Protein AF-A0A935KHN9-F1 (afdb_monomer)

pLDDT: mean 84.61, std 13.89, range [34.81, 96.19]

Solvent-accessible surface area (backbone atoms only — not comparable to full-atom values): 7591 Å² total; per-residue (Å²): 138,83,82,85,83,67,82,27,75,68,56,70,56,74,90,73,91,75,85,82,52,52,74,77,80,38,44,68,63,43,50,48,47,40,65,65,35,74,50,66,72,57,41,54,51,51,52,51,53,53,48,48,36,61,74,69,72,51,87,77,91,70,85,86,83,81,91,72,64,90,87,53,45,70,68,53,47,45,64,73,45,48,23,63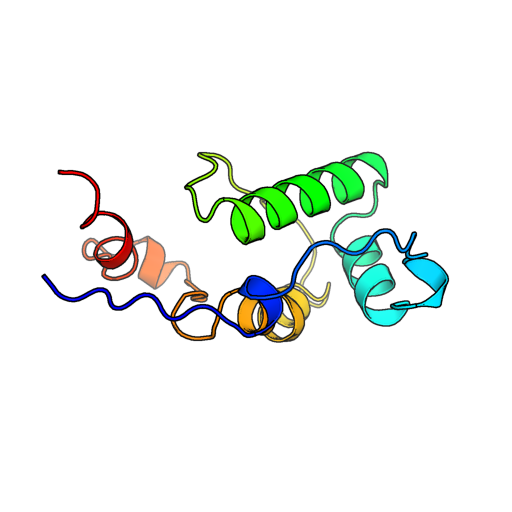,51,54,24,70,90,74,50,79,91,79,52,71,71,57,70,70,37,96,68,56,80,81,57,65,76,72,58,81,80,78,125

Mean predicted aligned error: 6.85 Å

Radius of gyration: 15.95 Å; Cα contacts (8 Å, |Δi|>4): 62; chains: 1; bounding box: 46×27×42 Å

Structure (mmCIF, N/CA/C/O backbone):
data_AF-A0A935KHN9-F1
#
_entry.id   AF-A0A935KHN9-F1
#
loop_
_atom_site.group_PDB
_atom_site.id
_atom_site.type_symbol
_atom_site.label_atom_id
_atom_site.label_alt_id
_atom_site.label_comp_id
_atom_site.label_asym_id
_atom_site.label_entity_id
_atom_site.label_seq_id
_atom_site.pdbx_PDB_ins_code
_atom_site.Cartn_x
_atom_site.Cartn_y
_atom_site.Cartn_z
_atom_site.occupancy
_atom_site.B_iso_or_equiv
_atom_site.auth_seq_id
_atom_site.auth_comp_id
_atom_site.auth_asym_id
_atom_site.auth_atom_id
_atom_site.pdbx_PDB_model_num
ATOM 1 N N . MET A 1 1 ? -13.872 4.580 25.939 1.00 50.97 1 MET A N 1
ATOM 2 C CA . MET A 1 1 ? -13.835 4.460 24.466 1.00 50.97 1 MET A CA 1
ATOM 3 C C . MET A 1 1 ? -12.681 3.533 24.121 1.00 50.97 1 MET A C 1
ATOM 5 O O . MET A 1 1 ? -11.581 3.790 24.593 1.00 50.97 1 MET A O 1
ATOM 9 N N . PHE A 1 2 ? -12.929 2.419 23.429 1.00 69.62 2 PHE A N 1
ATOM 10 C CA . PHE A 1 2 ? -11.888 1.435 23.104 1.00 69.62 2 PHE A CA 1
ATOM 11 C C . PHE A 1 2 ? -11.458 1.607 21.649 1.00 69.62 2 PHE A C 1
ATOM 13 O O . PHE A 1 2 ? -12.301 1.639 20.757 1.00 69.62 2 PHE A O 1
ATOM 20 N N . ASN A 1 3 ? -10.152 1.738 21.417 1.00 76.69 3 ASN A N 1
ATOM 21 C CA . ASN A 1 3 ? -9.591 1.770 20.073 1.00 76.69 3 ASN A CA 1
ATOM 22 C C . ASN A 1 3 ? -9.362 0.332 19.585 1.00 76.69 3 ASN A C 1
ATOM 24 O O . ASN A 1 3 ? -8.530 -0.378 20.147 1.00 76.69 3 ASN A O 1
ATOM 28 N N . PHE A 1 4 ? -10.086 -0.088 18.546 1.00 79.94 4 PHE A N 1
ATOM 29 C CA . PHE A 1 4 ? -9.947 -1.422 17.948 1.00 79.94 4 PHE A CA 1
ATOM 30 C C . PHE A 1 4 ? -8.888 -1.489 16.835 1.00 79.94 4 PHE A C 1
ATOM 32 O O . PHE A 1 4 ? -8.547 -2.578 16.366 1.00 79.94 4 PHE A O 1
ATOM 39 N N . PHE A 1 5 ? -8.333 -0.346 16.420 1.00 83.62 5 PHE A N 1
ATOM 40 C CA . PHE A 1 5 ? -7.267 -0.298 15.427 1.00 83.62 5 PHE A CA 1
ATOM 41 C C . PHE A 1 5 ? -5.995 -0.951 15.971 1.00 83.62 5 PHE A C 1
ATOM 43 O O . PHE A 1 5 ? -5.484 -0.580 17.027 1.00 83.62 5 PHE A O 1
ATOM 50 N N . THR A 1 6 ? -5.445 -1.891 15.205 1.00 87.19 6 THR A N 1
ATOM 51 C CA . THR A 1 6 ? -4.184 -2.561 15.531 1.00 87.19 6 THR A CA 1
ATOM 52 C C . THR A 1 6 ? -3.182 -2.307 14.403 1.00 87.19 6 THR A C 1
ATOM 54 O O . THR A 1 6 ? -3.368 -2.852 13.318 1.00 87.19 6 THR A O 1
ATOM 57 N N . PRO A 1 7 ? -2.125 -1.495 14.609 1.00 89.81 7 PRO A N 1
ATOM 58 C CA . PRO A 1 7 ? -1.142 -1.242 13.560 1.00 89.81 7 PRO A CA 1
ATOM 59 C C . PRO A 1 7 ? -0.374 -2.519 13.210 1.00 89.81 7 PRO A C 1
ATOM 61 O O . PRO A 1 7 ? 0.073 -3.247 14.101 1.00 89.81 7 PRO A O 1
ATOM 64 N N . THR A 1 8 ? -0.168 -2.752 11.915 1.00 93.88 8 THR A N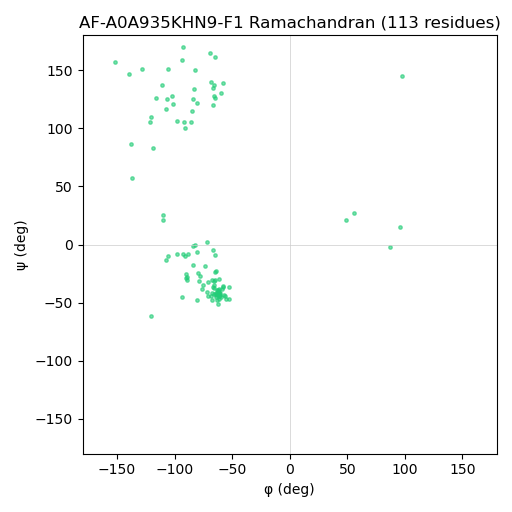 1
ATOM 65 C CA . THR A 1 8 ? 0.733 -3.805 11.429 1.00 93.88 8 THR A CA 1
ATOM 66 C C . THR A 1 8 ? 2.190 -3.453 11.728 1.00 93.88 8 THR A C 1
ATOM 68 O O . THR A 1 8 ? 2.521 -2.296 11.992 1.00 93.88 8 THR A O 1
ATOM 71 N N . GLU A 1 9 ? 3.091 -4.432 11.641 1.00 93.19 9 GLU A N 1
ATOM 72 C CA . GLU A 1 9 ? 4.531 -4.180 11.797 1.00 93.19 9 GLU A CA 1
ATOM 73 C C . GLU A 1 9 ? 5.049 -3.161 10.772 1.00 93.19 9 GLU A C 1
ATOM 75 O O . GLU A 1 9 ? 5.842 -2.291 11.116 1.00 93.19 9 GLU A O 1
ATOM 80 N N . TYR A 1 10 ? 4.514 -3.172 9.546 1.00 91.69 10 TYR A N 1
ATOM 81 C CA . TYR A 1 10 ? 4.878 -2.205 8.506 1.00 91.69 10 TYR A CA 1
ATOM 82 C C . TYR A 1 10 ? 4.469 -0.767 8.844 1.00 91.69 10 TYR A C 1
ATOM 84 O O . TYR A 1 10 ? 5.163 0.168 8.456 1.00 91.69 10 TYR A O 1
ATOM 92 N N . MET A 1 11 ? 3.373 -0.572 9.585 1.00 91.94 11 MET A N 1
ATOM 93 C CA . MET A 1 11 ? 2.933 0.754 10.044 1.00 91.94 11 MET A CA 1
ATOM 94 C C . MET A 1 11 ? 3.799 1.319 11.175 1.00 91.94 11 MET A C 1
ATOM 96 O O . MET A 1 11 ? 3.735 2.516 11.444 1.00 91.94 11 MET A O 1
ATOM 100 N N . LYS A 1 12 ? 4.570 0.470 11.863 1.00 91.69 12 LYS A N 1
ATOM 101 C CA . LYS A 1 12 ? 5.458 0.866 12.967 1.00 91.69 12 LYS A CA 1
ATOM 102 C C . LYS A 1 12 ? 6.871 1.208 12.489 1.00 91.69 12 LYS A C 1
ATOM 104 O O . LYS A 1 12 ? 7.672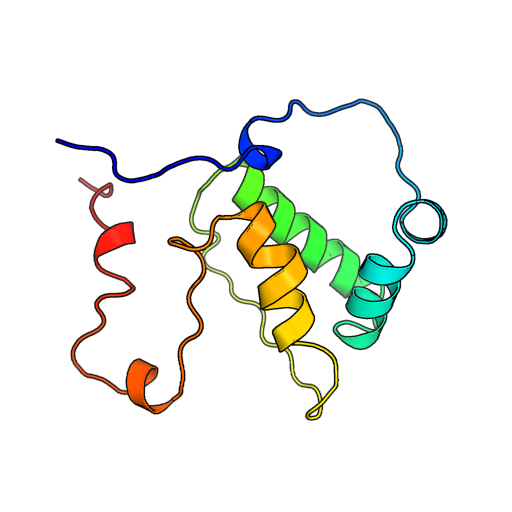 1.699 13.279 1.00 91.69 12 LYS A O 1
ATOM 109 N N . LEU A 1 13 ? 7.189 0.926 11.224 1.00 90.50 13 LEU A N 1
ATOM 110 C CA . LEU A 1 13 ? 8.502 1.201 10.657 1.00 90.50 13 LEU A CA 1
ATOM 111 C C . LEU A 1 13 ? 8.740 2.707 10.533 1.00 90.50 13 LEU A C 1
ATOM 113 O O . LEU A 1 13 ? 7.869 3.467 10.110 1.00 90.50 13 LEU A O 1
ATOM 117 N N . ASN A 1 14 ? 9.967 3.116 10.843 1.00 88.19 14 ASN A N 1
ATOM 118 C CA . ASN A 1 14 ? 10.435 4.461 10.556 1.00 88.19 14 ASN A CA 1
ATOM 119 C C . ASN A 1 14 ? 10.906 4.551 9.105 1.00 88.19 14 ASN A C 1
ATOM 121 O O . ASN A 1 14 ? 11.397 3.580 8.527 1.00 88.19 14 ASN A O 1
ATOM 125 N N . LYS A 1 15 ? 10.780 5.743 8.523 1.00 85.56 15 LYS A N 1
ATOM 126 C CA . LYS A 1 15 ? 11.340 6.025 7.204 1.00 85.56 15 LYS A CA 1
ATOM 127 C C . LYS A 1 15 ? 12.859 5.816 7.240 1.00 85.56 15 LYS A C 1
ATOM 129 O O . LYS A 1 15 ? 13.532 6.382 8.096 1.00 85.56 15 LYS A O 1
ATOM 134 N N . THR A 1 16 ? 13.379 5.061 6.279 1.00 87.19 16 THR A N 1
ATOM 135 C CA . THR A 1 16 ? 14.817 4.945 6.022 1.00 87.19 16 THR A CA 1
ATOM 136 C C . THR A 1 16 ? 15.248 5.954 4.953 1.00 87.19 16 THR A C 1
ATOM 138 O O . THR A 1 16 ? 14.428 6.448 4.172 1.00 87.19 16 THR A O 1
ATOM 141 N N . GLU A 1 17 ? 16.539 6.284 4.915 1.00 88.25 17 GLU A N 1
ATOM 142 C CA . GLU A 1 17 ? 17.126 7.095 3.833 1.00 88.25 17 GLU A CA 1
ATOM 143 C C . GLU A 1 17 ? 17.503 6.257 2.601 1.00 88.25 17 GLU A C 1
ATOM 145 O O . GLU A 1 17 ? 17.970 6.786 1.594 1.00 88.25 17 GLU A O 1
ATOM 150 N N . GLU A 1 18 ? 17.281 4.945 2.665 1.00 86.06 18 GLU A N 1
ATOM 151 C CA . GLU A 1 18 ? 17.628 4.018 1.598 1.00 86.06 18 GLU A CA 1
ATOM 152 C C . GLU A 1 18 ? 16.808 4.294 0.337 1.00 86.06 18 GLU A C 1
ATOM 154 O O . GLU A 1 18 ? 15.572 4.317 0.341 1.00 86.06 18 GLU A O 1
ATOM 159 N N . PHE A 1 19 ? 17.514 4.473 -0.778 1.00 83.88 19 PHE A N 1
ATOM 160 C CA . PHE A 1 19 ? 16.884 4.508 -2.085 1.00 83.88 19 PHE A CA 1
ATOM 161 C C . PHE A 1 19 ? 16.745 3.087 -2.620 1.00 83.88 19 PHE A C 1
ATOM 163 O O . PHE A 1 19 ? 17.710 2.481 -3.083 1.00 83.88 19 PHE A O 1
ATOM 170 N N . LEU A 1 20 ? 15.516 2.590 -2.576 1.00 85.06 20 LEU A N 1
ATOM 171 C CA . LEU A 1 20 ? 15.161 1.263 -3.048 1.00 85.06 20 LEU A CA 1
ATOM 172 C C . LEU A 1 20 ? 14.932 1.253 -4.567 1.00 85.06 20 LEU A C 1
ATOM 174 O O . LEU A 1 20 ? 14.227 2.115 -5.103 1.00 85.06 20 LEU A O 1
ATOM 178 N N . ASN A 1 21 ? 15.496 0.269 -5.276 1.00 88.06 21 ASN A N 1
ATOM 179 C CA . ASN A 1 21 ? 15.197 0.006 -6.686 1.00 88.06 21 ASN A CA 1
ATOM 180 C C . ASN A 1 21 ? 14.155 -1.124 -6.831 1.00 88.06 21 ASN A C 1
ATOM 182 O O . ASN A 1 21 ? 14.521 -2.303 -6.762 1.00 88.06 21 ASN A O 1
ATOM 186 N N . PRO A 1 22 ? 12.891 -0.798 -7.181 1.00 86.31 22 PRO A N 1
ATOM 187 C CA . PRO A 1 22 ? 11.803 -1.771 -7.296 1.00 86.31 22 PRO A CA 1
ATOM 188 C C . PRO A 1 22 ? 12.072 -2.975 -8.187 1.00 86.31 22 PRO A C 1
ATOM 190 O O . PRO A 1 22 ? 11.617 -4.082 -7.908 1.00 86.31 22 PRO A O 1
ATOM 193 N N . VAL A 1 23 ? 12.798 -2.758 -9.283 1.00 90.19 23 VAL A N 1
ATOM 194 C CA . VAL A 1 23 ? 13.078 -3.806 -10.267 1.00 90.19 23 VAL A CA 1
ATOM 195 C C . VAL A 1 23 ? 14.058 -4.829 -9.700 1.00 90.19 23 VAL A C 1
ATOM 197 O O . VAL A 1 23 ? 13.983 -5.999 -10.062 1.00 90.19 23 VAL A O 1
ATOM 200 N N . LYS A 1 24 ? 14.973 -4.394 -8.827 1.00 92.50 24 LYS A N 1
ATOM 201 C CA . LYS A 1 24 ? 16.036 -5.238 -8.279 1.00 92.50 24 LYS A CA 1
ATOM 202 C C . LYS A 1 24 ? 15.646 -5.876 -6.952 1.00 92.50 24 LYS A C 1
ATOM 204 O O . LYS A 1 24 ? 15.874 -7.063 -6.767 1.00 92.50 24 LYS A O 1
ATOM 209 N N . GLU A 1 25 ? 15.056 -5.107 -6.050 1.00 92.38 25 GLU A N 1
ATOM 210 C CA . GLU A 1 25 ? 14.838 -5.541 -4.665 1.00 92.38 25 GLU A CA 1
ATOM 211 C C . GLU A 1 25 ? 13.506 -6.260 -4.469 1.00 92.38 25 GLU A C 1
ATOM 213 O O . GLU A 1 25 ? 13.398 -7.152 -3.634 1.00 92.38 25 GLU A O 1
ATOM 218 N N . PHE A 1 26 ? 12.486 -5.909 -5.255 1.00 92.19 26 PHE A N 1
ATOM 219 C CA . PHE A 1 26 ? 11.165 -6.532 -5.173 1.00 92.19 26 PHE A CA 1
ATOM 220 C C . PHE A 1 26 ? 10.574 -6.831 -6.560 1.00 92.19 26 PHE A C 1
ATOM 222 O O . PHE A 1 26 ? 9.452 -6.415 -6.879 1.00 92.19 26 PHE A O 1
ATOM 229 N N . PRO A 1 27 ? 11.288 -7.620 -7.390 1.00 95.00 27 PRO A N 1
ATOM 230 C CA . PRO A 1 27 ? 10.926 -7.861 -8.787 1.00 95.00 27 PRO A CA 1
ATOM 231 C C . PRO A 1 27 ? 9.528 -8.467 -8.954 1.00 95.00 27 PRO A C 1
ATOM 233 O O . PRO A 1 27 ? 8.811 -8.115 -9.890 1.00 95.00 27 PRO A O 1
ATOM 236 N N . HIS A 1 28 ? 9.098 -9.351 -8.049 1.00 95.25 28 HIS A N 1
ATOM 237 C CA . HIS A 1 28 ? 7.788 -10.005 -8.139 1.00 95.25 28 HIS A CA 1
ATOM 238 C C . HIS A 1 28 ? 6.629 -9.048 -7.843 1.00 95.25 28 HIS A C 1
ATOM 240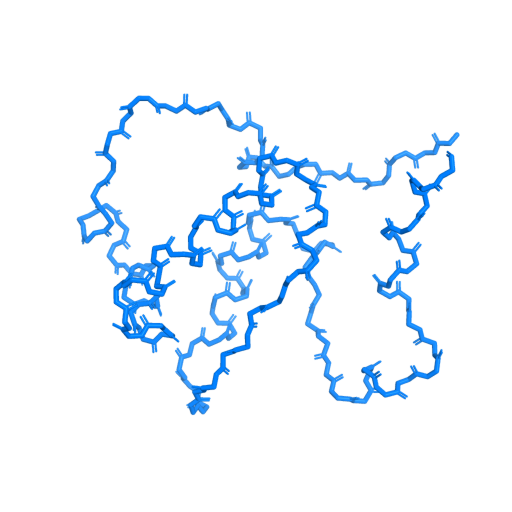 O O . HIS A 1 28 ? 5.651 -9.015 -8.594 1.00 95.25 28 HI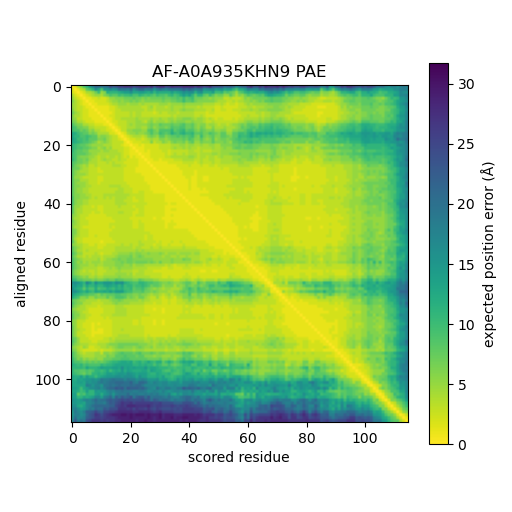S A O 1
ATOM 246 N N . ILE A 1 29 ? 6.763 -8.222 -6.800 1.00 95.06 29 ILE A N 1
ATOM 247 C CA . ILE A 1 29 ? 5.785 -7.177 -6.473 1.00 95.06 29 ILE A CA 1
ATOM 248 C C . ILE A 1 29 ? 5.739 -6.157 -7.609 1.00 95.06 29 ILE A C 1
ATOM 250 O O . ILE A 1 29 ? 4.662 -5.795 -8.081 1.00 95.06 29 ILE A O 1
ATOM 254 N N . TYR A 1 30 ? 6.904 -5.734 -8.105 1.00 95.06 30 TYR A N 1
ATOM 255 C CA . TYR A 1 30 ? 6.965 -4.760 -9.185 1.00 95.06 30 TYR A CA 1
ATOM 256 C C . TYR A 1 30 ? 6.379 -5.304 -10.496 1.00 95.06 30 TYR A C 1
ATOM 258 O O . TYR A 1 30 ? 5.652 -4.586 -11.181 1.00 95.06 30 TYR A O 1
ATOM 266 N N . ARG A 1 31 ? 6.589 -6.588 -10.815 1.00 94.62 31 ARG A N 1
ATOM 267 C CA . ARG A 1 31 ? 5.947 -7.258 -11.958 1.00 94.62 31 ARG A CA 1
ATOM 268 C C . ARG A 1 31 ? 4.425 -7.284 -11.823 1.00 94.62 31 ARG A C 1
ATOM 270 O O . ARG A 1 31 ? 3.732 -6.980 -12.790 1.00 94.62 31 ARG A O 1
ATOM 277 N N . LEU A 1 32 ? 3.900 -7.593 -10.637 1.00 94.81 32 LEU A N 1
ATOM 278 C CA . LEU A 1 32 ? 2.459 -7.541 -10.380 1.00 94.81 32 LEU A CA 1
ATOM 279 C C . LEU A 1 32 ? 1.904 -6.121 -10.576 1.00 94.81 32 LEU A C 1
ATOM 281 O O . LEU A 1 32 ? 0.874 -5.946 -11.224 1.00 94.81 32 LEU A O 1
ATOM 285 N N . LEU A 1 33 ? 2.610 -5.101 -10.084 1.00 94.06 33 LEU A N 1
ATOM 286 C CA . LEU A 1 33 ? 2.232 -3.700 -10.283 1.00 94.06 33 LEU A CA 1
ATOM 287 C C . LEU A 1 33 ? 2.264 -3.292 -11.760 1.00 94.06 33 LEU A C 1
ATOM 289 O O . LEU A 1 33 ? 1.381 -2.559 -12.194 1.00 94.06 33 LEU A O 1
ATOM 293 N N . ILE A 1 34 ? 3.247 -3.757 -12.540 1.00 94.12 34 ILE A N 1
ATOM 294 C CA . ILE A 1 34 ? 3.299 -3.530 -13.993 1.00 94.12 34 ILE A CA 1
ATOM 295 C C . ILE A 1 34 ? 2.080 -4.149 -14.680 1.00 94.12 34 ILE A C 1
ATOM 297 O O . ILE A 1 34 ? 1.467 -3.485 -15.511 1.00 94.12 34 ILE A O 1
ATOM 301 N N . ASN A 1 35 ? 1.709 -5.377 -14.314 1.00 92.38 35 ASN A N 1
ATOM 302 C CA . ASN A 1 35 ? 0.555 -6.058 -14.901 1.00 92.38 35 ASN A CA 1
ATOM 303 C C . ASN A 1 35 ? -0.767 -5.340 -14.583 1.00 92.38 35 ASN A C 1
ATOM 305 O O . ASN A 1 35 ? -1.620 -5.208 -15.456 1.00 92.38 35 ASN A O 1
ATOM 309 N N . LEU A 1 36 ? -0.941 -4.866 -13.345 1.00 93.50 36 LEU A N 1
ATOM 310 C CA . LEU A 1 36 ? -2.170 -4.189 -12.913 1.00 93.50 36 LEU A CA 1
ATOM 311 C C . LEU A 1 36 ? -2.254 -2.732 -13.378 1.00 93.50 36 LEU A C 1
ATOM 313 O O . LEU A 1 36 ? -3.348 -2.218 -13.597 1.00 93.50 36 LEU A O 1
ATOM 317 N N . ILE A 1 37 ? -1.111 -2.058 -13.500 1.00 94.31 37 ILE A N 1
ATOM 318 C CA . ILE A 1 37 ? -1.010 -0.644 -13.859 1.00 94.31 37 ILE A CA 1
ATOM 319 C C . ILE A 1 37 ? 0.153 -0.495 -14.860 1.00 94.31 37 ILE A C 1
ATOM 321 O O . ILE A 1 37 ? 1.292 -0.212 -14.473 1.00 94.31 37 ILE A O 1
ATOM 325 N N . PRO A 1 38 ? -0.083 -0.677 -16.170 1.00 92.94 38 PRO A N 1
ATOM 326 C CA . PRO A 1 38 ? 0.996 -0.704 -17.166 1.00 92.94 38 PRO A CA 1
ATOM 327 C C . PRO A 1 38 ? 1.748 0.624 -17.306 1.00 92.94 38 PRO A C 1
ATOM 329 O O . PRO A 1 38 ? 2.956 0.651 -17.565 1.00 92.94 38 PRO A O 1
ATOM 332 N N . LYS A 1 39 ? 1.064 1.749 -17.075 1.00 95.31 39 LYS A N 1
ATOM 333 C CA . LYS A 1 39 ? 1.640 3.089 -17.206 1.00 95.31 39 LYS A CA 1
ATOM 334 C C . LYS A 1 39 ? 2.455 3.471 -15.972 1.00 95.31 39 LYS A C 1
ATOM 336 O O . LYS A 1 39 ? 1.938 3.584 -14.862 1.00 95.31 39 LYS A O 1
ATOM 341 N N . TYR A 1 40 ? 3.731 3.784 -16.185 1.00 93.75 40 TYR A N 1
ATOM 342 C CA . TYR A 1 40 ? 4.662 4.145 -15.110 1.00 93.75 40 TYR A CA 1
ATOM 343 C C . TYR A 1 40 ? 4.201 5.347 -14.265 1.00 93.75 40 TYR A C 1
ATOM 345 O O . TYR A 1 40 ? 4.263 5.302 -13.037 1.00 93.75 40 TYR A O 1
ATOM 353 N N . LYS A 1 41 ? 3.690 6.410 -14.906 1.00 96.19 41 LYS A N 1
ATOM 354 C CA . LYS A 1 41 ? 3.199 7.607 -14.195 1.00 96.19 41 LYS A CA 1
ATOM 355 C C . LYS A 1 41 ? 2.029 7.282 -13.256 1.00 96.19 41 LYS A C 1
ATOM 357 O O . LYS A 1 41 ? 1.969 7.824 -12.156 1.00 96.19 41 LYS 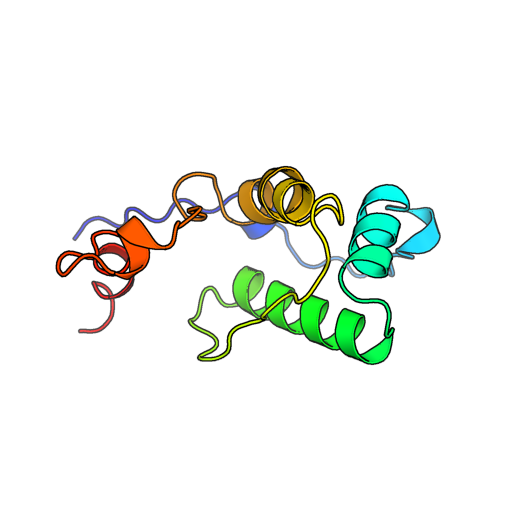A O 1
ATOM 362 N N . GLU A 1 42 ? 1.129 6.394 -13.674 1.00 95.94 42 GLU A N 1
ATOM 363 C CA . GLU A 1 42 ? -0.015 5.956 -12.868 1.00 95.94 42 GLU A CA 1
ATOM 364 C C . GLU A 1 42 ? 0.443 5.052 -11.717 1.00 95.94 42 GLU A C 1
ATOM 366 O O . GLU A 1 42 ? 0.028 5.282 -10.585 1.00 95.94 42 GLU A O 1
ATOM 371 N N . ARG A 1 43 ? 1.395 4.130 -11.949 1.00 94.75 43 ARG A N 1
ATOM 372 C CA . ARG A 1 43 ? 2.022 3.341 -10.867 1.00 94.75 43 ARG A CA 1
ATOM 373 C C . ARG A 1 43 ? 2.620 4.217 -9.782 1.00 94.75 43 ARG A C 1
ATOM 375 O O . ARG A 1 43 ? 2.383 3.976 -8.604 1.00 94.75 43 ARG A O 1
ATOM 382 N N . LYS A 1 44 ? 3.380 5.244 -10.172 1.00 94.81 44 LYS A N 1
ATOM 383 C CA . LYS A 1 44 ? 3.995 6.172 -9.215 1.00 94.81 44 LYS A CA 1
ATOM 384 C C . LYS A 1 44 ? 2.933 6.898 -8.381 1.00 94.81 44 LYS A C 1
ATOM 386 O O . LYS A 1 44 ? 3.098 7.025 -7.172 1.00 94.81 44 LYS A O 1
ATOM 391 N N . ARG A 1 45 ? 1.828 7.331 -9.002 1.00 96.12 45 ARG A N 1
ATOM 392 C CA . ARG A 1 45 ? 0.694 7.954 -8.295 1.00 96.12 45 ARG A CA 1
ATOM 393 C C . ARG A 1 45 ? -0.013 6.976 -7.356 1.00 96.12 45 ARG A C 1
ATOM 395 O O . ARG A 1 45 ? -0.315 7.359 -6.232 1.00 96.12 45 ARG A O 1
ATOM 402 N N . PHE A 1 46 ? -0.228 5.735 -7.785 1.00 95.44 46 PHE A N 1
ATOM 403 C CA . PHE A 1 46 ? -0.821 4.686 -6.956 1.00 95.44 46 PHE A CA 1
ATOM 404 C C . PHE A 1 46 ? 0.034 4.383 -5.721 1.00 95.44 46 PHE A C 1
ATOM 406 O O . PHE A 1 46 ? -0.484 4.364 -4.610 1.00 95.44 46 PHE A O 1
ATOM 413 N N . LEU A 1 47 ? 1.351 4.223 -5.890 1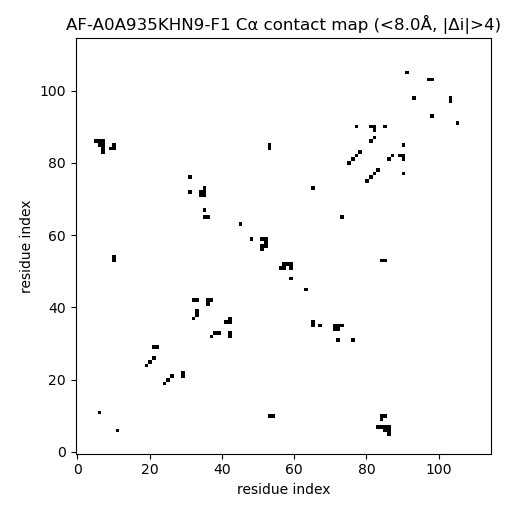.00 93.94 47 LEU A N 1
ATOM 414 C CA . LEU A 1 47 ? 2.269 3.990 -4.771 1.00 93.94 47 LEU A CA 1
ATOM 415 C C . LEU A 1 47 ? 2.292 5.166 -3.791 1.00 93.94 47 LEU A C 1
ATOM 417 O O . LEU A 1 47 ? 2.286 4.949 -2.585 1.00 93.94 47 LEU A O 1
ATOM 421 N N . ASN A 1 48 ? 2.262 6.402 -4.293 1.00 94.00 48 ASN A N 1
ATOM 422 C CA . ASN A 1 48 ? 2.170 7.586 -3.439 1.00 94.00 48 ASN A CA 1
ATOM 423 C C . ASN A 1 48 ? 0.848 7.635 -2.658 1.00 94.00 48 ASN A C 1
ATOM 425 O O . ASN A 1 48 ? 0.842 7.949 -1.473 1.00 94.00 48 ASN A O 1
ATOM 429 N N . TRP A 1 49 ? -0.269 7.303 -3.309 1.00 95.50 49 TRP A N 1
ATOM 430 C CA . TRP A 1 49 ? -1.576 7.207 -2.659 1.00 95.50 49 TRP A CA 1
ATOM 431 C C . TRP A 1 49 ? -1.579 6.137 -1.558 1.00 95.50 49 TRP A C 1
ATOM 433 O O . TRP A 1 49 ? -2.026 6.397 -0.443 1.00 95.50 49 TRP A O 1
ATOM 443 N N . LEU A 1 50 ? -0.997 4.968 -1.835 1.00 94.62 50 LEU A N 1
ATOM 444 C CA . LEU A 1 50 ? -0.872 3.880 -0.867 1.00 94.62 50 LEU A CA 1
ATOM 445 C C . LEU A 1 50 ? 0.008 4.269 0.330 1.00 94.62 50 LEU A C 1
ATOM 447 O O . LEU A 1 50 ? -0.358 4.013 1.476 1.00 94.62 50 LEU A O 1
ATOM 451 N N . ALA A 1 51 ? 1.142 4.927 0.067 1.00 92.56 51 ALA A N 1
ATOM 452 C CA . ALA A 1 51 ? 2.039 5.442 1.097 1.00 92.56 51 ALA A CA 1
ATOM 453 C C . ALA A 1 51 ? 1.344 6.485 1.982 1.00 92.56 51 ALA A C 1
ATOM 455 O O . ALA A 1 51 ? 1.475 6.428 3.203 1.00 92.56 51 ALA A O 1
ATOM 456 N N . GLY A 1 52 ? 0.544 7.373 1.383 1.00 93.19 52 GLY A N 1
ATOM 457 C CA . GLY A 1 52 ? -0.262 8.351 2.111 1.00 93.19 52 GLY A CA 1
ATOM 458 C C . GLY A 1 52 ? -1.194 7.695 3.129 1.00 93.19 52 GLY A C 1
ATOM 459 O O . GLY A 1 52 ? -1.231 8.125 4.281 1.00 93.19 52 GLY A O 1
ATOM 460 N N . ILE A 1 53 ? -1.884 6.610 2.756 1.00 93.25 53 ILE A N 1
ATOM 461 C CA . ILE A 1 53 ? -2.744 5.852 3.683 1.00 93.25 53 ILE A CA 1
ATOM 462 C C . ILE A 1 53 ? -1.916 5.236 4.811 1.00 93.25 53 ILE A C 1
ATOM 464 O O . ILE A 1 53 ? -2.281 5.376 5.975 1.00 93.25 53 ILE A O 1
ATOM 468 N N . LEU A 1 54 ? -0.800 4.577 4.482 1.00 91.38 54 LEU A N 1
ATOM 469 C CA . LEU A 1 54 ? 0.026 3.878 5.469 1.00 91.38 54 LEU A CA 1
ATOM 470 C C . LEU A 1 54 ? 0.616 4.838 6.515 1.00 91.38 54 LEU A C 1
ATOM 472 O O . LEU A 1 54 ? 0.650 4.513 7.698 1.00 91.38 54 LEU A O 1
ATOM 476 N N . GLN A 1 55 ? 1.041 6.025 6.082 1.00 90.00 55 GLN A N 1
ATOM 477 C CA . GLN A 1 55 ? 1.689 7.026 6.931 1.00 90.00 55 GLN A CA 1
ATOM 478 C C . GLN A 1 55 ? 0.682 7.842 7.744 1.00 90.00 55 GLN A C 1
ATOM 480 O O . GLN A 1 55 ? 0.854 8.035 8.945 1.00 90.00 55 GLN A O 1
ATOM 485 N N . THR A 1 56 ? -0.372 8.338 7.093 1.00 90.19 56 THR A N 1
ATOM 486 C CA . THR A 1 56 ? -1.315 9.275 7.727 1.00 90.19 56 THR A CA 1
ATOM 487 C C . THR A 1 56 ? -2.455 8.565 8.439 1.00 90.19 56 THR A C 1
ATOM 489 O O . THR A 1 56 ? -3.004 9.110 9.391 1.00 90.19 56 THR A O 1
ATOM 492 N N . ARG A 1 57 ? -2.822 7.356 7.988 1.00 88.50 57 ARG A N 1
ATOM 493 C CA . ARG A 1 57 ? -4.010 6.610 8.435 1.00 88.50 57 ARG A CA 1
ATOM 494 C C . ARG A 1 57 ? -5.313 7.406 8.271 1.00 88.50 57 ARG A C 1
ATOM 496 O O . ARG A 1 57 ? -6.282 7.165 8.981 1.00 88.50 57 ARG A O 1
ATOM 503 N N . MET A 1 58 ? -5.340 8.336 7.312 1.00 86.44 58 MET A N 1
ATOM 504 C CA . MET A 1 58 ? -6.504 9.167 7.001 1.00 86.44 58 MET A CA 1
ATOM 505 C C . MET A 1 58 ? -7.191 8.737 5.702 1.00 86.44 58 MET A C 1
ATOM 507 O O . MET A 1 58 ? -6.555 8.254 4.758 1.00 86.44 58 MET A O 1
ATOM 511 N N . LYS A 1 59 ? -8.503 8.981 5.629 1.00 85.69 59 LYS A N 1
ATOM 512 C CA . LYS A 1 59 ? -9.324 8.740 4.437 1.00 85.69 59 LYS A CA 1
ATOM 513 C C . LYS A 1 59 ? -8.903 9.685 3.306 1.00 85.69 59 LYS A C 1
ATOM 515 O O . LYS A 1 59 ? -9.017 10.896 3.429 1.00 85.69 59 LYS A O 1
ATOM 520 N N . GLN A 1 60 ? -8.468 9.125 2.176 1.00 86.88 60 GLN A N 1
ATOM 521 C CA . GLN A 1 60 ? -7.942 9.897 1.036 1.00 86.88 60 GLN A CA 1
ATOM 522 C C . GLN A 1 60 ? -9.025 10.477 0.106 1.00 86.88 60 GLN A C 1
ATOM 524 O O . GLN A 1 60 ? -8.687 11.072 -0.915 1.00 86.88 60 GLN A O 1
ATOM 529 N N . GLN A 1 61 ? -10.312 10.229 0.394 1.00 90.62 61 GLN A N 1
ATOM 530 C CA . GLN A 1 61 ? -11.479 10.635 -0.418 1.00 90.62 61 GLN A CA 1
ATOM 531 C C . GLN A 1 61 ? -11.384 10.301 -1.923 1.00 90.62 61 GLN A C 1
ATOM 533 O O . GLN A 1 61 ? -12.071 10.880 -2.757 1.00 90.62 61 GLN A O 1
ATOM 538 N N . THR A 1 62 ? -10.536 9.339 -2.274 1.00 92.69 62 THR A N 1
ATOM 539 C CA . THR A 1 62 ? -10.248 8.905 -3.641 1.00 92.69 62 THR A CA 1
ATOM 540 C C . THR A 1 62 ? -10.133 7.387 -3.650 1.00 92.69 62 THR A C 1
ATOM 542 O O . THR A 1 62 ? -9.681 6.792 -2.671 1.00 92.69 62 THR A O 1
ATOM 545 N N . ALA A 1 63 ? -10.548 6.758 -4.749 1.00 92.50 63 ALA A N 1
ATOM 546 C CA . ALA A 1 63 ? -10.507 5.311 -4.926 1.00 92.50 63 ALA A CA 1
ATOM 547 C C . ALA A 1 63 ? -9.819 4.947 -6.245 1.00 92.50 63 ALA A C 1
ATOM 549 O O . ALA A 1 63 ? -9.874 5.699 -7.219 1.00 92.50 63 ALA A O 1
ATOM 550 N N . TRP A 1 64 ? -9.188 3.773 -6.274 1.00 92.81 64 TRP A N 1
ATOM 551 C CA . TRP A 1 64 ? -8.556 3.219 -7.469 1.00 92.81 64 TRP A CA 1
ATOM 552 C C . TRP A 1 64 ? -9.390 2.072 -8.027 1.00 92.81 64 TRP A C 1
ATOM 554 O O . TRP A 1 64 ? -9.665 1.099 -7.328 1.00 92.81 64 TRP A O 1
ATOM 564 N N . VAL A 1 65 ? -9.757 2.174 -9.306 1.00 90.81 65 VAL A N 1
ATOM 565 C CA . VAL A 1 65 ? -10.508 1.139 -10.024 1.00 90.81 65 VAL A CA 1
ATOM 566 C C . VAL A 1 65 ? -9.583 0.445 -11.017 1.00 90.81 65 VAL A C 1
ATOM 568 O O . VAL A 1 65 ? -9.099 1.055 -11.969 1.00 90.81 65 VAL A O 1
ATOM 571 N N . PHE A 1 66 ? -9.349 -0.851 -10.812 1.00 89.75 66 PHE A N 1
ATOM 572 C CA . PHE A 1 66 ? -8.536 -1.666 -11.714 1.00 89.75 66 PHE A CA 1
ATOM 573 C C . PHE A 1 66 ? -9.416 -2.332 -12.778 1.00 89.75 66 PHE A C 1
ATOM 575 O O . PHE A 1 66 ? -10.095 -3.326 -12.505 1.00 89.75 66 PHE A O 1
ATOM 582 N N . LYS A 1 67 ? -9.376 -1.830 -14.016 1.00 85.38 67 LYS A N 1
ATOM 583 C CA . LYS A 1 67 ? -10.000 -2.488 -15.173 1.00 85.38 67 LYS A CA 1
ATOM 584 C C . LYS A 1 67 ? -8.974 -3.408 -15.838 1.00 85.38 67 LYS A C 1
ATOM 586 O O . LY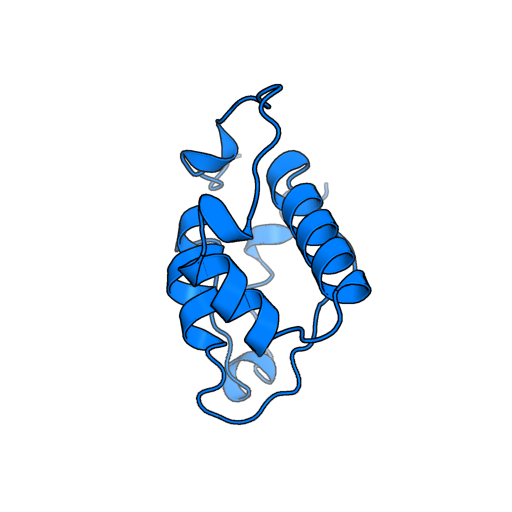S A 1 67 ? -8.091 -2.946 -16.548 1.00 85.38 67 LYS A O 1
ATOM 591 N N . SER A 1 68 ? -9.069 -4.701 -15.561 1.00 79.94 68 SER A N 1
ATOM 592 C CA . SER A 1 68 ? -8.222 -5.737 -16.159 1.00 79.94 68 SER A CA 1
ATOM 593 C C . SER A 1 68 ? -8.971 -7.061 -16.195 1.00 79.94 68 SER A C 1
ATOM 595 O O . SER A 1 68 ? -9.892 -7.255 -15.388 1.00 79.94 68 SER A O 1
ATOM 597 N N . ASP A 1 69 ? -8.552 -7.943 -17.098 1.00 82.50 69 ASP A N 1
ATOM 598 C CA . ASP A 1 69 ? -9.143 -9.265 -17.282 1.00 82.50 69 ASP A CA 1
ATOM 599 C C . ASP A 1 69 ? -8.942 -10.164 -16.054 1.00 82.50 69 ASP A C 1
ATOM 601 O O . ASP A 1 69 ? -8.086 -9.926 -15.185 1.00 82.50 69 ASP A O 1
ATOM 605 N N . GLN A 1 70 ? -9.756 -11.217 -15.965 1.00 80.38 70 GLN A N 1
ATOM 606 C CA . GLN A 1 70 ? -9.599 -12.233 -14.931 1.00 80.38 70 GLN A CA 1
ATOM 607 C C . GLN A 1 70 ? -8.194 -12.851 -15.018 1.00 80.38 70 GLN A C 1
ATOM 609 O O . GLN A 1 70 ? -7.662 -13.078 -16.098 1.00 80.38 70 GLN A O 1
ATOM 614 N N . GLY A 1 71 ? -7.565 -13.093 -13.866 1.00 79.88 71 GLY A N 1
ATOM 615 C CA . GLY A 1 71 ? -6.198 -13.626 -13.818 1.00 79.88 71 GLY A CA 1
ATOM 616 C C . GLY A 1 71 ? -5.080 -12.575 -13.869 1.00 79.88 71 GLY A C 1
ATOM 617 O O . GLY A 1 71 ? -3.925 -12.928 -13.661 1.00 79.88 71 GLY A O 1
ATOM 618 N N . ALA A 1 72 ? -5.384 -11.277 -14.002 1.00 85.25 72 ALA A N 1
ATOM 619 C CA . ALA A 1 72 ? -4.375 -10.203 -13.967 1.00 85.25 72 ALA A CA 1
ATOM 620 C C . ALA A 1 72 ? -3.670 -10.005 -12.602 1.00 85.25 72 ALA A C 1
ATOM 622 O O . ALA A 1 72 ? -2.763 -9.183 -12.483 1.00 85.25 72 ALA A O 1
ATOM 623 N N . GLY A 1 73 ? -4.090 -10.730 -11.557 1.00 85.56 73 GLY A N 1
ATOM 624 C CA . GLY A 1 73 ? -3.452 -10.704 -10.236 1.00 85.56 73 GLY A CA 1
ATOM 625 C C . GLY A 1 73 ? -4.078 -9.754 -9.207 1.00 85.56 73 GLY A C 1
ATOM 626 O O . GLY A 1 73 ? -3.476 -9.508 -8.167 1.00 85.56 73 GLY A O 1
ATOM 627 N N . LYS A 1 74 ? -5.302 -9.254 -9.430 1.00 89.00 74 LYS A N 1
ATOM 628 C CA . LYS A 1 74 ? -6.032 -8.403 -8.462 1.00 89.00 74 LYS A CA 1
ATOM 629 C C . LYS A 1 74 ? -6.130 -9.040 -7.067 1.00 89.00 74 LYS A C 1
ATOM 631 O O . LYS A 1 74 ? -5.793 -8.408 -6.071 1.00 89.00 74 LYS A O 1
ATOM 636 N N . ASN A 1 75 ? -6.497 -10.322 -7.008 1.00 89.81 75 ASN A N 1
ATOM 637 C CA . ASN A 1 75 ? -6.565 -11.065 -5.746 1.00 89.81 75 ASN A CA 1
ATOM 638 C C . ASN A 1 75 ? -5.182 -11.283 -5.114 1.00 89.81 75 ASN A C 1
ATOM 640 O O . ASN A 1 75 ? -5.079 -11.310 -3.892 1.00 89.81 75 ASN A O 1
ATOM 644 N N . LEU A 1 76 ? -4.116 -11.392 -5.917 1.00 94.00 76 LEU A N 1
ATOM 645 C CA . LEU A 1 76 ? -2.749 -11.479 -5.390 1.00 94.00 76 LEU A CA 1
ATOM 646 C C . LEU A 1 76 ? -2.339 -10.164 -4.723 1.00 94.00 76 LEU A C 1
ATOM 648 O O . LEU A 1 76 ? -1.769 -10.185 -3.638 1.00 94.00 76 LEU A O 1
ATOM 652 N N . MET A 1 77 ? -2.680 -9.025 -5.332 1.00 93.31 77 MET A N 1
ATOM 653 C CA . MET A 1 77 ? -2.418 -7.702 -4.762 1.00 93.31 77 MET A CA 1
ATOM 654 C C . MET A 1 77 ? -3.161 -7.517 -3.430 1.00 93.31 77 MET A C 1
ATOM 656 O O . MET A 1 77 ? -2.564 -7.077 -2.448 1.00 93.31 77 MET A O 1
ATOM 660 N N . LEU A 1 78 ? -4.421 -7.952 -3.348 1.00 92.88 78 LEU A N 1
ATOM 661 C CA . LEU A 1 78 ? -5.173 -7.931 -2.094 1.00 92.88 78 LEU A CA 1
ATOM 662 C C . LEU A 1 78 ? -4.528 -8.820 -1.015 1.00 92.88 78 LEU A C 1
ATOM 664 O O . LEU A 1 78 ? -4.292 -8.362 0.102 1.00 92.88 78 LEU A O 1
ATOM 668 N N . SER A 1 79 ? -4.241 -10.082 -1.345 1.00 93.19 79 SER A N 1
ATOM 669 C CA . SER A 1 79 ? -3.821 -11.096 -0.371 1.00 93.19 79 SER A CA 1
ATOM 670 C C . SER A 1 79 ? -2.376 -10.959 0.094 1.00 93.19 79 SER A C 1
ATOM 672 O O . SER A 1 79 ? -2.104 -11.179 1.269 1.00 93.19 79 SER A O 1
ATOM 674 N N . PHE A 1 80 ? -1.458 -10.599 -0.803 1.00 93.88 80 PHE A N 1
ATOM 675 C CA . PHE A 1 80 ? -0.019 -10.599 -0.521 1.00 93.88 80 PHE A CA 1
ATOM 676 C C . PHE A 1 80 ? 0.577 -9.204 -0.325 1.00 93.88 80 PHE A C 1
ATOM 678 O O . PHE A 1 80 ? 1.725 -9.106 0.095 1.00 93.88 80 PHE A O 1
ATOM 685 N N . ILE A 1 81 ? -0.167 -8.131 -0.618 1.00 94.44 81 ILE A N 1
ATOM 686 C CA . ILE A 1 81 ? 0.321 -6.755 -0.441 1.00 94.44 81 ILE A CA 1
ATOM 687 C C . ILE A 1 81 ? -0.582 -5.990 0.524 1.00 94.44 81 ILE A C 1
ATOM 689 O O . ILE A 1 81 ? -0.126 -5.589 1.591 1.00 94.44 81 ILE A O 1
ATOM 693 N N . LEU A 1 82 ? -1.868 -5.815 0.203 1.00 94.94 82 LEU A N 1
ATOM 694 C CA . LEU A 1 82 ? -2.742 -4.969 1.026 1.00 94.94 82 LEU A CA 1
ATOM 695 C C . LEU A 1 82 ? -3.007 -5.566 2.409 1.00 94.94 82 LEU A C 1
ATOM 697 O O . LEU A 1 82 ? -2.859 -4.863 3.404 1.00 94.94 82 LEU A O 1
ATOM 701 N N . LYS A 1 83 ? -3.364 -6.852 2.494 1.00 94.25 83 LYS A N 1
ATOM 702 C CA . LYS A 1 83 ? -3.617 -7.517 3.781 1.00 94.25 83 LYS A CA 1
ATOM 703 C C . LYS A 1 83 ? -2.396 -7.506 4.713 1.00 94.25 83 LYS A C 1
ATOM 705 O O . LYS A 1 83 ? -2.579 -7.157 5.876 1.00 94.25 83 LYS A O 1
ATOM 710 N N . PRO A 1 84 ? -1.166 -7.813 4.256 1.00 94.31 84 PRO A N 1
ATOM 711 C CA . PRO A 1 84 ? 0.023 -7.652 5.091 1.00 94.31 84 PRO A CA 1
ATOM 712 C C . PRO A 1 84 ? 0.277 -6.206 5.528 1.00 94.31 84 PRO A C 1
ATOM 714 O O . PRO A 1 84 ? 0.587 -5.981 6.694 1.00 94.31 84 PRO A O 1
ATOM 717 N N . LEU A 1 85 ? 0.109 -5.225 4.632 1.00 93.56 85 LEU A N 1
ATOM 718 C CA . LEU A 1 85 ? 0.365 -3.815 4.946 1.00 93.56 85 LEU A CA 1
ATOM 719 C C . LEU A 1 85 ? -0.641 -3.233 5.941 1.00 93.56 85 LEU A C 1
ATOM 721 O O . LEU A 1 85 ? -0.240 -2.534 6.867 1.00 93.56 85 LEU A O 1
ATOM 725 N N . PHE A 1 86 ? -1.932 -3.505 5.757 1.00 92.62 86 PHE A N 1
ATOM 726 C CA . PHE A 1 86 ? -3.003 -2.853 6.516 1.00 92.62 86 PHE A CA 1
ATOM 727 C C . PHE A 1 86 ? -3.673 -3.750 7.551 1.00 92.62 86 PHE A C 1
ATOM 729 O O . PHE A 1 86 ? -4.369 -3.232 8.409 1.00 92.62 86 PHE A O 1
ATOM 736 N N . GLY A 1 87 ? -3.447 -5.061 7.513 1.00 91.38 87 GLY A N 1
ATOM 737 C CA . GLY A 1 87 ? -4.026 -6.027 8.440 1.00 91.38 87 GLY A CA 1
ATOM 738 C C . GLY A 1 87 ? -5.274 -6.712 7.879 1.00 91.38 87 GLY A C 1
ATOM 739 O O . GLY A 1 87 ? -6.096 -6.112 7.190 1.00 91.38 87 GLY A O 1
ATOM 740 N N . ASN A 1 88 ? -5.448 -7.993 8.218 1.00 87.56 88 ASN A N 1
ATOM 741 C CA . ASN A 1 88 ? -6.560 -8.817 7.722 1.00 87.56 88 ASN A CA 1
ATOM 742 C C . ASN A 1 88 ? -7.946 -8.301 8.129 1.00 87.56 88 ASN A C 1
ATOM 744 O O . ASN A 1 88 ? -8.907 -8.535 7.406 1.00 87.56 88 ASN A O 1
ATOM 748 N N . LYS A 1 89 ? -8.049 -7.626 9.280 1.00 85.69 89 LYS A N 1
ATOM 749 C CA . LYS A 1 89 ? -9.312 -7.056 9.773 1.00 85.69 89 LYS A CA 1
ATOM 750 C C . LYS A 1 89 ? -9.684 -5.750 9.069 1.00 85.69 89 LYS A C 1
ATOM 752 O O . LYS A 1 89 ? -10.853 -5.420 8.978 1.00 85.69 89 LYS A O 1
ATOM 757 N N . GLN A 1 90 ? -8.687 -5.023 8.572 1.00 86.00 90 GLN A N 1
ATOM 758 C CA . GLN A 1 90 ? -8.853 -3.684 8.001 1.00 86.00 90 GLN A CA 1
ATOM 759 C C . GLN A 1 90 ? -8.953 -3.715 6.470 1.00 86.00 90 GLN A C 1
ATOM 761 O O . GLN A 1 90 ? -9.222 -2.693 5.844 1.00 86.00 90 GLN A O 1
ATOM 766 N N . VAL A 1 91 ? -8.720 -4.880 5.857 1.00 88.81 91 VAL A N 1
ATOM 767 C CA . VAL A 1 91 ? -8.794 -5.095 4.411 1.00 88.81 91 VAL A CA 1
ATOM 768 C C . VAL A 1 91 ? -9.819 -6.175 4.110 1.00 88.81 91 VAL A C 1
ATOM 770 O O . VAL A 1 91 ? -9.547 -7.370 4.258 1.00 88.81 91 VAL A O 1
ATOM 773 N N . THR A 1 92 ? -10.970 -5.746 3.604 1.00 86.38 92 THR A N 1
ATOM 774 C CA . THR A 1 92 ? -12.088 -6.635 3.280 1.00 86.38 92 THR A CA 1
ATOM 775 C C . THR A 1 92 ? -12.304 -6.721 1.775 1.00 86.38 92 THR A C 1
ATOM 777 O O . THR A 1 92 ? -12.255 -5.720 1.062 1.00 86.38 92 THR A O 1
ATOM 780 N N . MET A 1 93 ? -12.543 -7.939 1.284 1.00 85.81 93 MET A N 1
ATOM 781 C CA . MET A 1 93 ? -13.065 -8.155 -0.062 1.00 85.81 93 MET A CA 1
ATOM 782 C C . MET A 1 93 ? -14.582 -8.026 -0.004 1.00 85.81 93 MET A C 1
ATOM 784 O O . MET A 1 93 ? -15.217 -8.725 0.783 1.00 85.81 93 MET A O 1
ATOM 788 N N . VAL A 1 94 ? -15.139 -7.155 -0.838 1.00 83.50 94 VAL A N 1
ATOM 789 C CA . VAL A 1 94 ? -16.584 -6.937 -0.925 1.00 83.50 94 VAL A CA 1
ATOM 790 C C . VAL A 1 94 ? -17.039 -7.353 -2.312 1.00 83.50 94 VAL A C 1
ATOM 792 O O . VAL A 1 94 ? -16.457 -6.914 -3.304 1.00 83.50 94 VAL A O 1
ATOM 795 N N . ASN A 1 95 ? -18.032 -8.233 -2.376 1.00 82.69 95 ASN A N 1
ATOM 796 C CA . ASN A 1 95 ? -18.667 -8.629 -3.630 1.00 82.69 95 ASN A CA 1
ATOM 797 C C . ASN A 1 95 ? -19.903 -7.760 -3.929 1.00 82.69 95 ASN A C 1
ATOM 799 O O . ASN A 1 95 ? -20.375 -7.019 -3.066 1.00 82.69 95 ASN A O 1
ATOM 803 N N . ASP A 1 96 ? -20.450 -7.880 -5.138 1.00 79.25 96 ASP A N 1
ATOM 804 C CA . ASP A 1 96 ? -21.578 -7.054 -5.589 1.00 79.25 96 ASP A CA 1
ATOM 805 C C . ASP A 1 96 ? -22.815 -7.198 -4.691 1.00 79.25 96 ASP A C 1
ATOM 807 O O . ASP A 1 96 ? -23.462 -6.205 -4.370 1.00 79.25 96 ASP A O 1
ATOM 811 N N . SER A 1 97 ? -23.108 -8.413 -4.208 1.00 77.81 97 SER A N 1
ATOM 812 C CA . SER A 1 97 ? -24.241 -8.642 -3.299 1.00 77.81 97 SER A CA 1
ATOM 813 C C . SER A 1 97 ? -24.072 -7.959 -1.940 1.00 77.81 97 SER A C 1
ATOM 815 O O . SER A 1 97 ? -25.041 -7.466 -1.374 1.00 77.81 97 SER A O 1
ATOM 817 N N . GLN A 1 98 ? -22.843 -7.890 -1.426 1.00 76.50 98 GLN A N 1
ATOM 818 C CA . GLN A 1 98 ? -22.527 -7.194 -0.180 1.00 76.50 98 GLN A CA 1
ATOM 819 C C . GLN A 1 98 ? -22.520 -5.676 -0.375 1.00 76.50 98 GLN A C 1
ATOM 821 O O . GLN A 1 98 ? -22.927 -4.952 0.526 1.00 76.50 98 GLN A O 1
ATOM 826 N N . LEU A 1 99 ? -22.082 -5.191 -1.541 1.00 75.50 99 LEU A N 1
ATOM 827 C CA . LEU A 1 99 ? -22.145 -3.770 -1.891 1.00 75.50 99 LEU A CA 1
ATOM 828 C C . LEU A 1 99 ? -23.587 -3.278 -2.051 1.00 75.50 99 LEU A C 1
ATOM 830 O O . LEU A 1 99 ? -23.878 -2.146 -1.680 1.00 75.50 99 LEU A O 1
ATOM 834 N N . ALA A 1 100 ? -24.473 -4.113 -2.598 1.00 74.00 100 ALA A N 1
ATOM 835 C CA . ALA A 1 100 ? -25.885 -3.793 -2.803 1.00 74.00 100 ALA A CA 1
ATOM 836 C C . ALA A 1 100 ? -26.749 -3.950 -1.536 1.00 74.00 100 ALA A C 1
ATOM 838 O O . ALA A 1 100 ? -27.928 -3.608 -1.559 1.00 74.00 100 ALA A O 1
ATOM 839 N N . SER A 1 101 ? -26.186 -4.479 -0.447 1.00 75.75 101 SER A N 1
ATOM 840 C CA . SER A 1 101 ? -26.884 -4.653 0.827 1.00 75.75 101 SER A CA 1
ATOM 841 C C . SER A 1 101 ? -27.226 -3.302 1.464 1.00 75.75 101 SER A C 1
ATOM 843 O O . SER A 1 101 ? -26.369 -2.426 1.574 1.00 75.75 101 SER A O 1
ATOM 845 N N . GLU A 1 102 ? -28.456 -3.158 1.964 1.00 70.44 102 GLU A N 1
ATOM 846 C CA . GLU A 1 102 ? -28.898 -1.979 2.730 1.00 70.44 102 GLU A CA 1
ATOM 847 C C . GLU A 1 102 ? -28.148 -1.827 4.065 1.00 70.44 102 GLU A C 1
ATOM 849 O O . GLU A 1 102 ? -28.004 -0.724 4.589 1.00 70.44 102 GLU A O 1
ATOM 854 N N . PHE A 1 103 ? -27.607 -2.929 4.594 1.00 69.00 103 PHE A N 1
ATOM 855 C CA . PHE A 1 103 ? -26.724 -2.930 5.757 1.00 69.00 103 PHE A CA 1
ATOM 856 C C . PHE A 1 103 ? -25.266 -3.064 5.321 1.00 69.00 103 PHE A C 1
ATOM 858 O O . PHE A 1 103 ? -24.886 -4.073 4.719 1.00 69.00 103 PHE A O 1
ATOM 865 N N . ASN A 1 104 ? -24.436 -2.078 5.681 1.00 66.75 104 ASN A N 1
ATOM 866 C CA . ASN A 1 104 ? -23.006 -2.072 5.382 1.00 66.75 104 ASN A CA 1
ATOM 867 C C . ASN A 1 104 ? -22.150 -2.059 6.668 1.00 66.75 104 ASN A C 1
ATOM 869 O O . ASN A 1 104 ? -21.674 -0.999 7.085 1.00 66.75 104 ASN A O 1
ATOM 873 N N . PRO A 1 105 ? -21.911 -3.229 7.293 1.00 65.38 105 PRO A N 1
ATOM 874 C CA . PRO A 1 105 ? -21.103 -3.327 8.513 1.00 65.38 105 PRO A CA 1
ATOM 875 C C . PRO A 1 105 ? -19.626 -2.944 8.299 1.00 65.38 105 PRO A C 1
ATOM 877 O O . PRO A 1 105 ? -18.872 -2.813 9.256 1.00 65.38 105 PRO A O 1
ATOM 880 N N . LEU A 1 106 ? -19.191 -2.759 7.047 1.00 60.72 106 LEU A N 1
ATOM 881 C CA . LEU A 1 106 ? -17.808 -2.424 6.701 1.00 60.72 106 LEU A CA 1
ATOM 882 C C . LEU A 1 106 ? -17.486 -0.942 6.908 1.00 60.72 106 LEU A C 1
ATOM 884 O O . LEU A 1 106 ? -16.323 -0.586 7.078 1.00 60.72 106 LEU A O 1
ATOM 888 N N . VAL A 1 107 ? -18.499 -0.072 6.865 1.00 59.88 107 VAL A N 1
ATOM 889 C CA . VAL A 1 107 ? -18.328 1.384 7.013 1.00 59.88 107 VAL A CA 1
ATOM 890 C C . VAL A 1 107 ? -18.437 1.801 8.482 1.00 59.88 107 VAL A C 1
ATOM 892 O O . VAL A 1 107 ? -17.766 2.736 8.915 1.00 59.88 107 VAL A O 1
ATOM 895 N N . THR A 1 108 ? -19.205 1.054 9.279 1.00 53.72 108 THR A N 1
ATOM 896 C CA . THR A 1 108 ? -19.532 1.389 10.672 1.00 53.72 108 THR A CA 1
ATOM 897 C C . THR A 1 108 ? -18.332 1.408 11.624 1.00 53.72 108 THR A C 1
ATOM 899 O O . THR A 1 108 ? -18.390 2.097 12.635 1.00 53.72 108 THR A O 1
ATOM 902 N N . GLU A 1 109 ? -17.231 0.715 11.312 1.00 53.03 109 GLU A N 1
ATOM 903 C CA . GLU A 1 109 ? -16.006 0.741 12.138 1.00 53.03 109 GLU A CA 1
ATOM 904 C C . GLU A 1 109 ? -15.080 1.937 11.840 1.00 53.03 109 GLU A C 1
ATOM 906 O O . GLU A 1 109 ? -14.215 2.262 12.651 1.00 53.03 109 GLU A O 1
ATOM 911 N N . CYS A 1 110 ? -15.234 2.603 10.690 1.00 49.97 110 CYS A N 1
ATOM 912 C CA . CYS A 1 110 ? -14.363 3.713 10.284 1.00 49.97 110 CYS A CA 1
ATOM 913 C C . CYS A 1 110 ? -14.862 5.090 10.753 1.00 49.97 110 CYS A C 1
ATOM 915 O O . CYS A 1 110 ? -14.048 5.998 10.919 1.00 49.97 110 CYS A O 1
ATOM 917 N N . ASP A 1 111 ? -16.166 5.249 10.991 1.00 45.88 111 ASP A N 1
ATOM 918 C CA . ASP A 1 111 ? -16.782 6.558 11.255 1.00 45.88 111 ASP A CA 1
ATOM 919 C C . ASP A 1 111 ? -16.875 6.924 12.750 1.00 45.88 111 ASP A C 1
ATOM 921 O O . ASP A 1 111 ? -17.155 8.077 13.083 1.00 45.88 111 ASP A O 1
ATOM 925 N N . THR A 1 112 ? -16.561 6.007 13.674 1.00 43.75 112 THR A N 1
ATOM 926 C CA . THR A 1 112 ? -16.662 6.250 15.130 1.00 43.75 112 THR A CA 1
ATOM 927 C C . THR A 1 112 ? -15.609 7.205 15.709 1.00 43.75 112 THR A C 1
ATOM 929 O O . THR A 1 112 ? -15.613 7.438 16.913 1.00 43.75 112 THR A O 1
ATOM 932 N N . ASN A 1 113 ? -14.724 7.776 14.886 1.00 41.19 113 ASN A N 1
ATOM 933 C CA . ASN A 1 113 ? -13.724 8.774 15.301 1.00 41.19 113 ASN A CA 1
ATOM 934 C C . ASN A 1 113 ? -14.021 10.190 14.763 1.00 41.19 113 ASN A C 1
ATOM 936 O O . ASN A 1 113 ? -13.109 11.007 14.660 1.00 41.19 113 ASN A O 1
ATOM 940 N N . SER A 1 114 ? -15.275 10.471 14.393 1.00 34.94 114 SER A N 1
ATOM 941 C CA . SER A 1 114 ? -15.686 11.737 13.755 1.00 34.94 114 SER A CA 1
ATOM 942 C C . SER A 1 114 ? -16.543 12.649 14.648 1.00 34.94 114 SER A C 1
ATOM 944 O O . SER A 1 114 ? -17.328 13.436 14.120 1.00 34.94 114 SER A O 1
ATOM 946 N N . LEU A 1 115 ? -16.421 12.544 15.976 1.00 34.81 115 LEU A N 1
ATOM 947 C CA . LEU A 1 115 ? -17.042 13.452 16.952 1.00 34.81 115 LEU A CA 1
ATOM 948 C C . LEU A 1 115 ? -16.027 13.869 18.016 1.00 34.81 115 LEU A C 1
ATOM 950 O O . LEU A 1 115 ? -15.352 12.961 18.553 1.00 34.81 115 LEU A O 1
#

Foldseek 3Di:
DDDPADAAPLLVDDDDPDDDDCCPPPVPVVVLLCLQPVDPVVSVVVVVVVVCCSHVVDDPVDDDDGDDDPPSCPVVCQPVPVCNSRHPVLRDDADPVQVPDPDNPNVVSVCPVPD

Secondary structure (DSSP, 8-state):
--------GGGGPPPP-----HHHH-HHHHHHHHHH--SHHHHHHHHHHHHHHHHH----S--------TTSSHHHHIIIIIHHHH-TTT-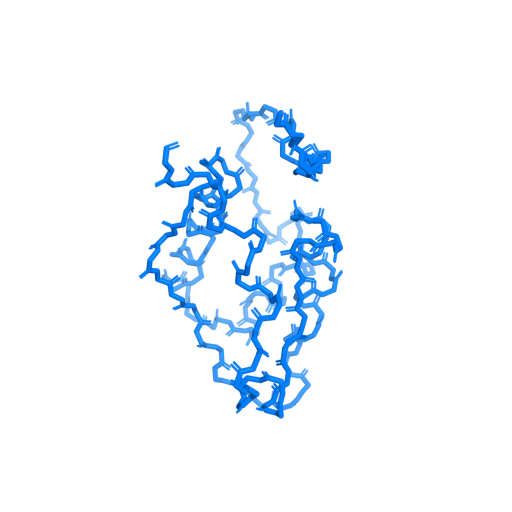----HHHHT-S--TTTTTTSTT--

Sequence (115 aa):
MFNFFTPTEYMKLNKTEEFLNPVKEFPHIYRLLINLIPKYKERKRFLNWLAGILQTRMKQQTAWVFKSDQGAGKNLMLSFILKPLFGNKQVTMVNDSQLASEFNPLVTECDTNSL